Protein AF-A0A1D2M6L5-F1 (afdb_monomer_lite)

Foldseek 3Di:
DDDPPPQPDDPRHDPCVVVCVVVVCVVVVVCVVPDDDDDDPVDPPPCPVDDDDDDDPVVVNVLVVDPVNPADDDDPLVCVVQVCAACPHHDDPRNVVRVVVVVVLCVVLPVVHCPLVVVLVVLVVLLVVLVVVQVPHDDDPVCSCVLSVQQSVCCSPVVDGDDCSDPDGDVSSVVVVVSVD

pLDDT: mean 71.17, std 15.16, range [26.48, 91.25]

InterPro domains:
  IPR001128 Cytochrome P450 [PF00067] (5-48)
  IPR001128 Cytochrome P450 [PF00067] (50-161)
  IPR002401 Cytochrome P450, E-class, group I [PR00463] (4-14)
  IPR002401 Cytochrome P450, E-class, group I [PR00463] (14-37)
  IPR017972 Cytochrome P450, conserved site [PS00086] (7-16)
  IPR036396 Cytochrome P450 superfamily [G3DSA:1.10.630.10] (2-49)
  IPR036396 Cytochrome P450 superfamily [G3DSA:1.10.630.10] (50-181)
  IPR036396 Cytochrome P450 superfamily [SSF48264] (4-45)
  IPR036396 Cytochrome P450 superfamily [SSF48264] (52-165)
  IPR050182 Cytochrome P450 family 2 [PTHR24300] (49-174)

Radius of gyration: 19.93 Å; chains: 1; bounding box: 46×37×51 Å

Sequence (181 aa):
MKLLMAFSTGRRVCFGEGLARDAIFLFIASILQRFNIGPDPEYRVTKIETLAVLNDPKLVKELFSNTNSTGRAPDPILHILGRGSGIIIPTCHIWESQKRFTLRKLRDVGILKSSIDGFLMEEATTMINFFKQNVGKPLSGTGLFNGPIVNALWRIVAGETNDWTLLDKPEILKSAERLME

Structure (mmCIF, N/CA/C/O backbone):
data_AF-A0A1D2M6L5-F1
#
_entry.id   AF-A0A1D2M6L5-F1
#
loop_
_atom_site.group_PDB
_atom_site.id
_atom_site.type_symbol
_atom_site.label_atom_id
_atom_site.label_alt_id
_atom_site.label_comp_id
_atom_site.label_asym_id
_atom_site.label_entity_id
_atom_site.label_seq_id
_atom_site.pdbx_PDB_ins_code
_atom_site.Cartn_x
_atom_site.Cartn_y
_atom_site.Cartn_z
_atom_site.occupancy
_atom_site.B_iso_or_equiv
_atom_site.auth_seq_id
_atom_site.auth_comp_id
_atom_site.auth_asym_id
_atom_site.auth_atom_id
_atom_site.pdbx_PDB_model_num
ATOM 1 N N . MET A 1 1 ? -1.436 -12.321 -24.907 1.00 26.48 1 MET A N 1
ATOM 2 C CA . MET A 1 1 ? -1.879 -12.599 -23.523 1.00 26.48 1 MET A CA 1
ATOM 3 C C . MET A 1 1 ? -1.117 -11.656 -22.595 1.00 26.48 1 MET A C 1
ATOM 5 O O . MET A 1 1 ? 0.079 -11.813 -22.415 1.00 26.48 1 MET A O 1
ATOM 9 N N . LYS A 1 2 ? -1.776 -10.563 -22.188 1.00 32.78 2 LYS A N 1
ATOM 10 C CA . LYS A 1 2 ? -1.182 -9.415 -21.479 1.00 32.78 2 LYS A CA 1
ATOM 11 C C . LYS A 1 2 ? -0.785 -9.831 -20.058 1.00 32.78 2 LYS A C 1
ATOM 13 O O . LYS A 1 2 ? -1.628 -10.359 -19.340 1.00 32.78 2 LYS A O 1
ATOM 18 N N . LEU A 1 3 ? 0.468 -9.598 -19.663 1.00 36.47 3 LEU A N 1
ATOM 19 C CA . LEU A 1 3 ? 0.932 -9.873 -18.303 1.00 36.47 3 LEU A CA 1
ATOM 20 C C . LEU A 1 3 ? 0.817 -8.596 -17.461 1.00 36.47 3 LEU A C 1
ATOM 22 O O . LEU A 1 3 ? 1.661 -7.705 -17.540 1.00 36.47 3 LEU A O 1
ATOM 26 N N . LEU A 1 4 ? -0.239 -8.516 -16.651 1.00 34.28 4 LEU A N 1
ATOM 27 C CA . LEU A 1 4 ? -0.254 -7.654 -15.477 1.00 34.28 4 LEU A CA 1
ATOM 28 C C . LEU A 1 4 ? 0.703 -8.307 -14.470 1.00 34.28 4 LEU A C 1
ATOM 30 O O . LEU A 1 4 ? 0.407 -9.381 -13.949 1.00 34.28 4 LEU A O 1
ATOM 34 N N . MET A 1 5 ? 1.876 -7.722 -14.227 1.00 39.25 5 MET A N 1
ATOM 35 C CA . MET A 1 5 ? 2.747 -8.210 -13.154 1.00 39.25 5 MET A CA 1
ATOM 36 C C . MET A 1 5 ? 2.181 -7.780 -11.800 1.00 39.25 5 MET A C 1
ATOM 38 O O . MET A 1 5 ? 2.648 -6.820 -11.189 1.00 39.25 5 MET A O 1
ATOM 42 N N . ALA A 1 6 ? 1.171 -8.503 -11.323 1.00 38.59 6 ALA A N 1
ATOM 43 C CA . ALA A 1 6 ? 0.747 -8.426 -9.937 1.00 38.59 6 ALA A CA 1
ATOM 44 C C . ALA A 1 6 ? 1.778 -9.163 -9.068 1.00 38.59 6 ALA A C 1
ATOM 46 O O . ALA A 1 6 ? 1.962 -10.366 -9.211 1.00 38.59 6 ALA A O 1
ATOM 47 N N . PHE A 1 7 ? 2.494 -8.407 -8.232 1.00 40.34 7 PHE A N 1
ATOM 48 C CA . PHE A 1 7 ? 2.934 -8.741 -6.865 1.00 40.34 7 PHE A CA 1
ATOM 49 C C . PHE A 1 7 ? 3.531 -10.133 -6.512 1.00 40.34 7 PHE A C 1
ATOM 51 O O . PHE A 1 7 ? 3.677 -10.409 -5.323 1.00 40.34 7 PHE A O 1
ATOM 58 N N . SER A 1 8 ? 3.923 -10.987 -7.467 1.00 41.81 8 SER A N 1
ATOM 59 C CA . SER A 1 8 ? 4.107 -12.424 -7.170 1.00 41.81 8 SER A CA 1
ATOM 60 C C . SER A 1 8 ? 5.286 -13.134 -7.848 1.00 41.81 8 SER A C 1
ATOM 62 O O . SER A 1 8 ? 5.253 -14.351 -7.991 1.00 41.81 8 SER A O 1
ATOM 64 N N . THR A 1 9 ? 6.381 -12.452 -8.219 1.00 40.16 9 THR A N 1
ATOM 65 C CA . THR A 1 9 ? 7.610 -13.198 -8.586 1.00 40.16 9 THR A CA 1
ATOM 66 C C . THR A 1 9 ? 8.912 -12.475 -8.232 1.00 40.16 9 THR A C 1
ATOM 68 O O . THR A 1 9 ? 9.084 -11.287 -8.502 1.00 40.16 9 THR A O 1
ATOM 71 N N . GLY A 1 10 ? 9.847 -13.206 -7.611 1.00 53.50 10 GLY A N 1
ATOM 72 C CA . GLY A 1 10 ? 11.136 -12.697 -7.121 1.00 53.50 10 GLY A CA 1
ATOM 73 C C . GLY A 1 10 ? 11.092 -12.205 -5.666 1.00 53.50 10 GLY A C 1
ATOM 74 O O . GLY A 1 10 ? 10.200 -12.565 -4.907 1.00 53.50 10 GLY A O 1
ATOM 75 N N . ARG A 1 11 ? 12.048 -11.354 -5.254 1.00 43.44 11 ARG A N 1
ATOM 76 C CA . ARG A 1 11 ? 12.161 -10.761 -3.893 1.00 43.44 11 ARG A CA 1
ATOM 77 C C . ARG A 1 11 ? 11.010 -9.793 -3.507 1.00 43.44 11 ARG A C 1
ATOM 79 O O . ARG A 1 11 ? 11.223 -8.860 -2.741 1.00 43.44 11 ARG A O 1
ATOM 86 N N . ARG A 1 12 ? 9.818 -9.954 -4.083 1.00 47.12 12 ARG A N 1
ATOM 87 C CA . ARG A 1 12 ? 8.634 -9.092 -3.933 1.00 47.12 12 ARG A CA 1
ATOM 88 C C . ARG A 1 12 ? 7.378 -9.936 -3.669 1.00 47.12 12 ARG A C 1
ATOM 90 O O . ARG A 1 12 ? 6.405 -9.798 -4.395 1.00 47.12 12 ARG A O 1
ATOM 97 N N . VAL A 1 13 ? 7.424 -10.842 -2.693 1.00 48.22 13 VAL A N 1
ATOM 98 C CA . VAL A 1 13 ? 6.260 -11.655 -2.291 1.00 48.22 13 VAL A CA 1
ATOM 99 C C . VAL A 1 13 ? 5.325 -10.806 -1.422 1.00 48.22 13 VAL A C 1
ATOM 101 O O . VAL A 1 13 ? 5.780 -10.170 -0.472 1.00 48.22 13 VAL A O 1
ATOM 104 N N . CYS A 1 14 ? 4.038 -10.776 -1.765 1.00 49.81 14 CYS A N 1
ATOM 105 C CA . CYS A 1 14 ? 2.967 -10.083 -1.043 1.00 49.81 14 CYS A CA 1
ATOM 106 C C . CYS A 1 14 ? 2.028 -11.109 -0.382 1.00 49.81 14 CYS A C 1
ATOM 108 O O . CYS A 1 14 ? 1.699 -12.128 -0.981 1.00 49.81 14 CYS A O 1
ATOM 110 N N . PHE A 1 15 ? 1.555 -10.815 0.833 1.00 39.28 15 PHE A N 1
ATOM 111 C CA . PHE A 1 15 ? 0.695 -11.683 1.655 1.00 39.28 15 PHE A CA 1
ATOM 112 C C . PHE A 1 15 ? -0.694 -11.981 1.034 1.00 39.28 15 PHE A C 1
ATOM 114 O O . PHE A 1 15 ? -1.355 -12.934 1.430 1.00 39.28 15 PHE A O 1
ATOM 121 N N . GLY A 1 16 ? -1.134 -11.201 0.036 1.00 48.62 16 GLY A N 1
ATOM 122 C CA . GLY A 1 16 ? -2.422 -11.355 -0.663 1.00 48.62 16 GLY A CA 1
ATOM 123 C C . GLY A 1 16 ? -2.412 -12.272 -1.897 1.00 48.62 16 GLY A C 1
ATOM 124 O O . GLY A 1 16 ? -3.396 -12.293 -2.636 1.00 48.62 16 GLY A O 1
ATOM 125 N N . GLU A 1 17 ? -1.320 -13.008 -2.141 1.00 50.81 17 GLU A N 1
ATOM 126 C CA . GLU A 1 17 ? -1.097 -13.849 -3.332 1.00 50.81 17 GLU A CA 1
ATOM 127 C C . GLU A 1 17 ? -2.274 -14.786 -3.657 1.00 50.81 17 GLU A C 1
ATOM 129 O O . GLU A 1 17 ? -2.705 -14.852 -4.808 1.00 50.81 17 GLU A O 1
ATOM 134 N N . GLY A 1 18 ? -2.822 -15.475 -2.650 1.00 55.56 18 GLY A N 1
ATOM 135 C CA . GLY A 1 18 ? -3.872 -16.478 -2.855 1.00 55.56 18 GLY A CA 1
ATOM 136 C C . GLY A 1 18 ? -5.203 -15.896 -3.339 1.00 55.56 18 GLY A C 1
ATOM 137 O O . GLY A 1 18 ? -5.822 -16.450 -4.239 1.00 55.56 18 GLY A O 1
ATOM 138 N N . LEU A 1 19 ? -5.623 -14.751 -2.792 1.00 46.38 19 LEU A N 1
ATOM 139 C CA . LEU A 1 19 ? -6.911 -14.127 -3.125 1.00 46.38 19 LEU A CA 1
ATOM 140 C C . LEU A 1 19 ? -6.851 -13.353 -4.453 1.00 46.38 19 LEU A C 1
ATOM 142 O O . LEU A 1 19 ? -7.814 -13.325 -5.216 1.00 46.38 19 LEU A O 1
ATOM 146 N N . ALA A 1 20 ? -5.703 -12.737 -4.743 1.00 52.38 20 ALA A N 1
ATOM 147 C CA . ALA A 1 20 ? -5.502 -11.948 -5.951 1.00 52.38 20 ALA A CA 1
ATOM 148 C C . ALA A 1 20 ? -5.365 -12.824 -7.205 1.00 52.38 20 ALA A C 1
ATOM 150 O O . ALA A 1 20 ? -5.830 -12.431 -8.272 1.00 52.38 20 ALA A O 1
ATOM 151 N N . ARG A 1 21 ? -4.752 -14.011 -7.100 1.00 57.12 21 ARG A N 1
ATOM 152 C CA . ARG A 1 21 ? -4.435 -14.846 -8.267 1.00 57.12 21 ARG A CA 1
ATOM 153 C C . ARG A 1 21 ? -5.679 -15.312 -9.016 1.00 57.12 21 ARG A C 1
ATOM 155 O O . ARG A 1 21 ? -5.744 -15.135 -10.230 1.00 57.12 21 ARG A O 1
ATOM 162 N N . ASP A 1 22 ? -6.667 -15.840 -8.305 1.00 51.41 22 ASP A N 1
ATOM 163 C CA . ASP A 1 22 ? -7.841 -16.436 -8.943 1.00 51.41 22 ASP A CA 1
ATOM 164 C C . ASP A 1 22 ? -8.832 -15.361 -9.412 1.00 51.41 22 ASP A C 1
ATOM 166 O O . ASP A 1 22 ? -9.329 -15.417 -10.538 1.00 51.41 22 ASP A O 1
ATOM 170 N N . ALA A 1 23 ? -9.045 -14.315 -8.606 1.00 57.91 23 ALA A N 1
ATOM 171 C CA . ALA A 1 23 ? -9.948 -13.219 -8.951 1.00 57.91 23 ALA A CA 1
ATOM 172 C C . ALA A 1 23 ? -9.420 -12.364 -10.117 1.00 57.91 23 ALA A C 1
ATOM 174 O O . ALA A 1 23 ? -10.164 -12.074 -11.054 1.00 57.91 23 ALA A O 1
ATOM 175 N N . ILE A 1 24 ? -8.131 -11.997 -10.107 1.00 63.56 24 ILE A N 1
ATOM 176 C CA . ILE A 1 24 ? -7.529 -11.184 -11.177 1.00 63.56 24 ILE A CA 1
ATOM 177 C C . ILE A 1 24 ? -7.426 -11.995 -12.466 1.00 63.56 24 ILE A C 1
ATOM 179 O O . ILE A 1 24 ? -7.702 -11.464 -13.541 1.00 63.56 24 ILE A O 1
ATOM 183 N N . PHE A 1 25 ? -7.068 -13.280 -12.381 1.00 68.25 25 PHE A N 1
ATOM 184 C CA . PHE A 1 25 ? -6.999 -14.132 -13.563 1.00 68.25 25 PHE A CA 1
ATOM 185 C C . PHE A 1 25 ? -8.367 -14.263 -14.234 1.00 68.25 25 PHE A C 1
ATOM 187 O O . PHE A 1 25 ? -8.475 -14.007 -15.432 1.00 68.25 25 PHE A O 1
ATOM 194 N N . LEU A 1 26 ? -9.418 -14.589 -13.475 1.00 67.75 26 LEU A N 1
ATOM 195 C CA . LEU A 1 26 ? -10.766 -14.737 -14.025 1.00 67.75 26 LEU A CA 1
ATOM 196 C C . LEU A 1 26 ? -11.325 -13.412 -14.551 1.00 67.75 26 LEU A C 1
ATOM 198 O O . LEU A 1 26 ? -11.948 -13.396 -15.613 1.00 67.75 26 LEU A O 1
ATOM 202 N N . PHE A 1 27 ? -11.058 -12.297 -13.870 1.00 68.81 27 PHE A N 1
ATOM 203 C CA . PHE A 1 27 ? -11.461 -10.965 -14.315 1.00 68.81 27 PHE A CA 1
ATOM 204 C C . PHE A 1 27 ? -10.784 -10.570 -15.636 1.00 68.81 27 PHE A C 1
ATOM 206 O O . PHE A 1 27 ? -11.461 -10.257 -16.616 1.00 68.81 27 PHE A O 1
ATOM 213 N N . ILE A 1 28 ? -9.451 -10.657 -15.707 1.00 57.22 28 ILE A N 1
ATOM 214 C CA . ILE A 1 28 ? -8.686 -10.302 -16.911 1.00 57.22 28 ILE A CA 1
ATOM 215 C C . ILE A 1 28 ? -9.006 -11.261 -18.061 1.00 57.22 28 ILE A C 1
ATOM 217 O O . ILE A 1 28 ? -9.194 -10.810 -19.191 1.00 57.22 28 ILE A O 1
ATOM 221 N N . ALA A 1 29 ? -9.104 -12.568 -17.800 1.00 63.09 29 ALA A N 1
ATOM 222 C CA . ALA A 1 29 ? -9.466 -13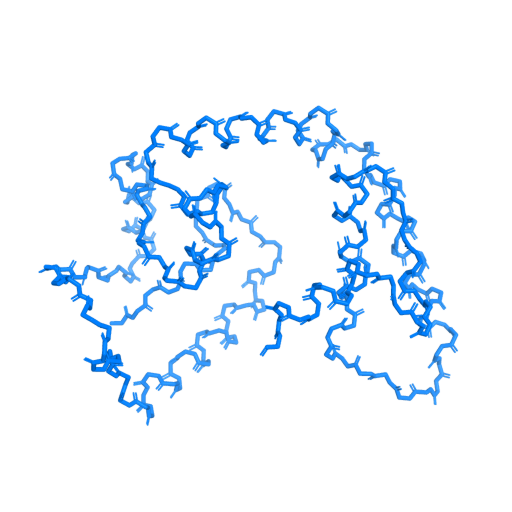.549 -18.818 1.00 63.09 29 ALA A CA 1
ATOM 223 C C . ALA A 1 29 ? -10.862 -13.268 -19.386 1.00 63.09 29 ALA A C 1
ATOM 225 O O . ALA A 1 29 ? -11.025 -13.248 -20.604 1.00 63.09 29 ALA A O 1
ATOM 226 N N . SER A 1 30 ? -11.839 -12.962 -18.528 1.00 71.00 30 SER A N 1
ATOM 227 C CA . SER A 1 30 ? -13.199 -12.616 -18.955 1.00 71.00 30 SER A CA 1
ATOM 228 C C . SER A 1 30 ? -13.225 -11.362 -19.825 1.00 71.00 30 SER A C 1
ATOM 230 O O . SER A 1 30 ? -13.920 -11.337 -20.839 1.00 71.00 30 SER A O 1
ATOM 232 N N . ILE A 1 31 ? -12.439 -10.338 -19.474 1.00 63.47 31 ILE A N 1
ATOM 233 C CA . ILE A 1 31 ? -12.344 -9.110 -20.268 1.00 63.47 31 ILE A CA 1
ATOM 234 C C . ILE A 1 31 ? -11.687 -9.393 -21.625 1.00 63.47 31 ILE A C 1
ATOM 236 O O . ILE A 1 31 ? -12.217 -8.993 -22.656 1.00 63.47 31 ILE A O 1
ATOM 240 N N . LEU A 1 32 ? -10.567 -10.117 -21.654 1.00 59.72 32 LEU A N 1
ATOM 241 C CA . LEU A 1 32 ? -9.851 -10.415 -22.901 1.00 59.72 32 LEU A CA 1
ATOM 242 C C . LEU A 1 32 ? -10.616 -11.366 -23.829 1.00 59.72 32 LEU A C 1
ATOM 244 O O . LEU A 1 32 ? -10.399 -11.331 -25.036 1.00 59.72 32 LEU A O 1
ATOM 248 N N . GLN A 1 33 ? -11.487 -12.216 -23.283 1.00 67.25 33 GLN A N 1
ATOM 249 C CA . GLN A 1 33 ? -12.331 -13.118 -24.067 1.00 67.25 33 GLN A CA 1
ATOM 250 C C . GLN A 1 33 ? -13.585 -12.431 -24.620 1.00 67.25 33 GLN A C 1
ATOM 252 O O . GLN A 1 33 ? -14.102 -12.863 -25.646 1.00 67.25 33 GLN A O 1
ATOM 257 N N . ARG A 1 34 ? -14.096 -11.389 -23.948 1.00 65.69 34 ARG A N 1
ATOM 258 C CA . ARG A 1 34 ? -15.376 -10.745 -24.300 1.00 65.69 34 ARG A CA 1
ATOM 259 C C . ARG A 1 34 ? -15.230 -9.382 -24.969 1.00 65.69 34 ARG A C 1
ATOM 261 O O . ARG A 1 34 ? -16.160 -8.955 -25.644 1.00 65.69 34 ARG A O 1
ATOM 268 N N . PHE A 1 35 ? -14.093 -8.710 -24.805 1.00 60.78 35 PHE A N 1
ATOM 269 C CA . PHE A 1 35 ? -13.873 -7.361 -25.320 1.00 60.78 35 PHE A CA 1
ATOM 270 C C . PHE A 1 35 ? -12.691 -7.321 -26.282 1.00 60.78 35 PHE A C 1
ATOM 272 O O . PHE A 1 35 ? -11.604 -7.823 -25.993 1.00 60.78 35 PHE A O 1
ATOM 279 N N . ASN A 1 36 ? -12.891 -6.655 -27.418 1.00 53.00 36 ASN A N 1
ATOM 280 C CA . ASN A 1 36 ? -11.831 -6.413 -28.385 1.00 53.00 36 ASN A CA 1
ATOM 281 C C . ASN A 1 36 ? -11.112 -5.106 -28.018 1.00 53.00 36 ASN A C 1
ATOM 283 O O . ASN A 1 36 ? -11.520 -4.017 -28.414 1.00 53.00 36 ASN A O 1
ATOM 287 N N . ILE A 1 37 ? -10.083 -5.212 -27.176 1.00 59.34 37 ILE A N 1
ATOM 288 C CA . ILE A 1 37 ? -9.339 -4.050 -26.671 1.00 59.34 37 ILE A CA 1
ATOM 289 C C . ILE A 1 37 ? -8.328 -3.594 -27.726 1.00 59.34 37 ILE A C 1
ATOM 291 O O . ILE A 1 37 ? -7.282 -4.228 -27.895 1.00 59.34 37 ILE A O 1
ATOM 295 N N . GLY A 1 38 ? -8.616 -2.477 -28.389 1.00 52.44 38 GLY A N 1
ATOM 296 C CA . GLY A 1 38 ? -7.678 -1.757 -29.252 1.00 52.44 38 GLY A CA 1
ATOM 297 C C . GLY A 1 38 ? -7.021 -0.565 -28.542 1.00 52.44 38 GLY A C 1
ATOM 298 O O . GLY A 1 38 ? -7.495 -0.150 -27.483 1.00 52.44 38 GLY A O 1
ATOM 299 N N . PRO A 1 39 ? -5.915 -0.026 -29.083 1.00 48.34 39 PRO A N 1
ATOM 300 C CA . PRO A 1 39 ? -5.391 1.268 -28.657 1.00 48.34 39 PRO A CA 1
ATOM 301 C C . PRO A 1 39 ? -6.374 2.388 -29.023 1.00 48.34 39 PRO A C 1
ATOM 303 O O . PRO A 1 39 ? -7.077 2.296 -30.030 1.00 48.34 39 PRO A O 1
ATOM 306 N N . ASP A 1 40 ? -6.396 3.443 -28.212 1.00 48.34 40 ASP A N 1
ATOM 307 C CA . ASP A 1 40 ? -7.112 4.678 -28.529 1.00 48.34 40 ASP A CA 1
ATOM 308 C C . ASP A 1 40 ? -6.553 5.268 -29.844 1.00 48.34 40 ASP A C 1
ATOM 310 O O . ASP A 1 40 ? -5.330 5.416 -29.957 1.00 48.34 40 ASP A O 1
ATOM 314 N N . PRO A 1 41 ? -7.394 5.567 -30.853 1.00 54.16 41 PRO A N 1
ATOM 315 C CA . PRO A 1 41 ? -6.939 6.107 -32.132 1.00 54.16 41 PRO A CA 1
ATOM 316 C C . PRO A 1 41 ? -6.197 7.451 -32.019 1.00 54.16 41 PRO A C 1
ATOM 318 O O . PRO A 1 41 ? -5.396 7.755 -32.905 1.00 54.16 41 PRO A O 1
ATOM 321 N N . GLU A 1 42 ? -6.397 8.229 -30.949 1.00 51.59 42 GLU A N 1
ATOM 322 C CA . GLU A 1 42 ? -5.645 9.468 -30.692 1.00 51.59 42 GLU A CA 1
ATOM 323 C C . GLU A 1 42 ? -4.262 9.218 -30.069 1.00 51.59 42 GLU A C 1
ATOM 325 O O . GLU A 1 42 ? -3.347 10.031 -30.227 1.00 51.59 42 GLU A O 1
ATOM 330 N N . TYR A 1 43 ? -4.055 8.069 -29.418 1.00 48.56 43 TYR A N 1
ATOM 331 C CA . TYR A 1 43 ? -2.801 7.739 -28.747 1.00 48.56 43 TYR A CA 1
ATOM 332 C C . TYR A 1 43 ? -1.984 6.743 -29.579 1.00 48.56 43 TYR A C 1
ATOM 334 O O . TYR A 1 43 ? -2.120 5.521 -29.477 1.00 48.56 43 TYR A O 1
ATOM 342 N N . ARG A 1 44 ? -1.065 7.263 -30.405 1.00 43.59 44 ARG A N 1
ATOM 343 C CA . ARG A 1 44 ? -0.064 6.439 -31.102 1.00 43.59 44 ARG A CA 1
ATOM 344 C C . ARG A 1 44 ? 0.859 5.775 -30.081 1.00 43.59 44 ARG A C 1
ATOM 346 O O . ARG A 1 44 ? 1.885 6.331 -29.697 1.00 43.59 44 ARG A O 1
ATOM 353 N N . VAL A 1 45 ? 0.536 4.543 -29.696 1.00 52.94 45 VAL A N 1
ATOM 354 C CA . VAL A 1 45 ? 1.513 3.639 -29.088 1.00 52.94 45 VAL A CA 1
ATOM 355 C C . VAL A 1 45 ? 2.608 3.429 -30.131 1.00 52.94 45 VAL A C 1
ATOM 357 O O . VAL A 1 45 ? 2.404 2.739 -31.131 1.00 52.94 45 VAL A O 1
ATOM 360 N N . THR A 1 46 ? 3.755 4.082 -29.950 1.00 46.41 46 THR A N 1
ATOM 361 C CA . THR A 1 46 ? 4.948 3.859 -30.769 1.00 46.41 46 THR A CA 1
ATOM 362 C C . THR A 1 46 ? 5.250 2.366 -30.777 1.00 46.41 46 THR A C 1
ATOM 364 O O . THR A 1 46 ? 5.612 1.811 -29.744 1.00 46.41 46 THR A O 1
ATOM 367 N N . LYS A 1 47 ? 5.003 1.735 -31.931 1.00 46.94 47 LYS A N 1
ATOM 368 C CA . LYS A 1 47 ? 5.428 0.401 -32.372 1.00 46.94 47 LYS A CA 1
ATOM 369 C C . LYS A 1 47 ? 6.014 -0.465 -31.241 1.00 46.94 47 LYS A C 1
ATOM 371 O O . LYS A 1 47 ? 7.210 -0.422 -30.971 1.00 46.94 47 LYS A O 1
ATOM 376 N N . ILE A 1 48 ? 5.174 -1.271 -30.587 1.00 55.62 48 ILE A N 1
ATOM 377 C CA . ILE A 1 48 ? 5.667 -2.356 -29.729 1.00 55.62 48 ILE A CA 1
ATOM 378 C C . ILE A 1 48 ? 6.259 -3.397 -30.680 1.00 55.62 48 ILE A C 1
ATOM 380 O O . ILE A 1 48 ? 5.516 -4.164 -31.286 1.00 55.62 48 ILE A O 1
ATOM 384 N N . GLU A 1 49 ? 7.576 -3.378 -30.888 1.00 56.28 49 GLU A N 1
ATOM 385 C CA . GLU A 1 49 ? 8.189 -4.207 -31.933 1.00 56.28 49 GLU A CA 1
ATOM 386 C C . GLU A 1 49 ? 8.074 -5.709 -31.645 1.00 56.28 49 GLU A C 1
ATOM 388 O O . GLU A 1 49 ? 8.001 -6.486 -32.590 1.00 56.28 49 GLU A O 1
ATOM 393 N N . THR A 1 50 ? 7.961 -6.137 -30.379 1.00 63.44 50 THR A N 1
ATOM 394 C CA . THR A 1 50 ? 7.585 -7.511 -29.988 1.00 63.44 50 THR A CA 1
ATOM 395 C C . THR A 1 50 ? 7.162 -7.553 -28.512 1.00 63.44 50 THR A C 1
ATOM 397 O O . THR A 1 50 ? 7.932 -7.165 -27.637 1.00 63.44 50 THR A O 1
ATOM 400 N N . LEU A 1 51 ? 5.955 -8.054 -28.213 1.00 70.50 51 LEU A N 1
ATOM 401 C CA . LEU A 1 51 ? 5.530 -8.395 -26.847 1.00 70.50 51 LEU A CA 1
ATOM 402 C C . LEU A 1 51 ? 5.740 -9.895 -26.617 1.00 70.50 51 LEU A C 1
ATOM 404 O O . LEU A 1 51 ? 4.955 -10.714 -27.094 1.00 70.50 51 LEU A O 1
ATOM 408 N N . ALA A 1 52 ? 6.776 -10.252 -25.863 1.00 69.50 52 ALA A N 1
ATOM 409 C CA . ALA A 1 52 ? 6.976 -11.624 -25.415 1.00 69.50 52 ALA A CA 1
ATOM 410 C C . ALA A 1 52 ? 6.059 -11.927 -24.220 1.00 69.50 52 ALA A C 1
ATOM 412 O O . ALA A 1 52 ? 6.044 -11.188 -23.235 1.00 69.50 52 ALA A O 1
ATOM 413 N N . VAL A 1 53 ? 5.299 -13.020 -24.300 1.00 76.88 53 VAL A N 1
ATOM 414 C CA . VAL A 1 53 ? 4.478 -13.511 -23.187 1.00 76.88 53 VAL A CA 1
ATOM 415 C C . VAL A 1 53 ? 5.128 -14.759 -22.615 1.00 76.88 53 VAL A C 1
ATOM 417 O O . VAL A 1 53 ? 5.302 -15.746 -23.324 1.00 76.88 53 VAL A O 1
ATOM 420 N N . LEU A 1 54 ? 5.442 -14.726 -21.323 1.00 73.75 54 LEU A N 1
ATOM 421 C CA . LEU A 1 54 ? 5.956 -15.880 -20.596 1.00 73.75 54 LEU A CA 1
ATOM 422 C C . LEU A 1 54 ? 4.841 -16.504 -19.758 1.00 73.75 54 LEU A C 1
ATOM 424 O O . LEU A 1 54 ? 4.192 -15.808 -18.982 1.00 73.75 54 LEU A O 1
ATOM 428 N N . ASN A 1 55 ? 4.632 -17.811 -19.918 1.00 80.50 55 ASN A N 1
ATOM 429 C CA . ASN A 1 55 ? 3.611 -18.574 -19.188 1.00 80.50 55 ASN A CA 1
ATOM 430 C C . ASN A 1 55 ? 4.207 -19.692 -18.306 1.00 80.50 55 ASN A C 1
ATOM 432 O O . ASN A 1 55 ? 3.496 -20.318 -17.530 1.00 80.50 55 ASN A O 1
ATOM 436 N N . ASP A 1 56 ? 5.512 -19.956 -18.408 1.00 81.62 56 ASP A N 1
ATOM 437 C CA . ASP A 1 56 ? 6.173 -21.005 -17.628 1.00 81.62 56 ASP A CA 1
ATOM 438 C C . ASP A 1 56 ? 6.839 -20.417 -16.364 1.00 81.62 56 ASP A C 1
ATOM 440 O O . ASP A 1 56 ? 7.691 -19.529 -16.481 1.00 81.62 56 ASP A O 1
ATOM 444 N N . PRO A 1 57 ? 6.508 -20.902 -15.150 1.00 79.00 57 PRO A N 1
ATOM 445 C CA . PRO A 1 57 ? 7.080 -20.387 -13.905 1.00 79.00 57 PRO A CA 1
ATOM 446 C C . PRO A 1 57 ? 8.608 -20.506 -13.794 1.00 79.00 57 PRO A C 1
ATOM 448 O O . PRO A 1 57 ? 9.241 -19.653 -13.167 1.00 79.00 57 PRO A O 1
ATOM 451 N N . LYS A 1 58 ? 9.220 -21.546 -14.379 1.00 79.62 58 LYS A N 1
ATOM 452 C CA . LYS A 1 58 ? 10.681 -21.718 -14.383 1.00 79.62 58 LYS A CA 1
ATOM 453 C C . LYS A 1 58 ? 11.324 -20.684 -15.299 1.00 79.62 58 LYS A C 1
ATOM 455 O O . LYS A 1 58 ? 12.263 -20.026 -14.861 1.00 79.62 58 LYS A O 1
ATOM 460 N N . LEU A 1 59 ? 10.768 -20.471 -16.494 1.00 80.38 59 LEU A N 1
ATOM 461 C CA . LEU A 1 59 ? 11.238 -19.433 -17.420 1.00 80.38 59 LEU A CA 1
ATOM 462 C C . LEU A 1 59 ? 11.075 -18.029 -16.835 1.00 80.38 59 LEU A C 1
ATOM 464 O O . LEU A 1 59 ? 11.966 -17.198 -16.966 1.00 80.38 59 LEU A O 1
ATOM 468 N N . VAL A 1 60 ? 9.969 -17.761 -16.138 1.00 81.19 60 VAL A N 1
ATOM 469 C CA . VAL A 1 60 ? 9.767 -16.489 -15.429 1.00 81.19 60 VAL A CA 1
ATOM 470 C C . VAL A 1 60 ? 10.853 -16.288 -14.368 1.00 81.19 60 VAL A C 1
ATOM 472 O O . VAL A 1 60 ? 11.454 -15.215 -14.285 1.00 81.19 60 VAL A O 1
ATOM 475 N N . LYS A 1 61 ? 11.148 -17.319 -13.569 1.00 76.50 61 LYS A N 1
ATOM 476 C CA . LYS A 1 61 ? 12.191 -17.257 -12.535 1.00 76.50 61 LYS A CA 1
ATOM 477 C C . LYS A 1 61 ? 13.588 -17.061 -13.130 1.00 76.50 61 LYS A C 1
ATOM 479 O O . LYS A 1 61 ? 14.362 -16.277 -12.587 1.00 76.50 61 LYS A O 1
ATOM 484 N N . GLU A 1 62 ? 13.898 -17.754 -14.221 1.00 81.69 62 GLU A N 1
ATOM 485 C CA . GLU A 1 62 ? 15.156 -17.620 -14.955 1.00 81.69 62 GLU A CA 1
ATOM 486 C C . GLU A 1 62 ? 15.306 -16.212 -15.538 1.00 81.69 62 GLU A C 1
ATOM 488 O O . GLU A 1 62 ? 16.302 -15.541 -15.269 1.00 81.69 62 GLU A O 1
ATOM 493 N N . LEU A 1 63 ? 14.281 -15.706 -16.230 1.00 81.00 63 LEU A N 1
ATOM 494 C CA . LEU A 1 63 ? 14.284 -14.362 -16.799 1.00 81.00 63 LEU A CA 1
ATOM 495 C C . LEU A 1 63 ? 14.548 -13.304 -15.717 1.00 81.00 63 LEU A C 1
ATOM 497 O O . LEU A 1 63 ? 15.465 -12.496 -15.849 1.00 81.00 63 LEU A O 1
ATOM 501 N N . PHE A 1 64 ? 13.798 -13.333 -14.611 1.00 79.19 64 PHE A N 1
ATOM 502 C CA . PHE A 1 64 ? 13.948 -12.345 -13.535 1.00 79.19 64 PHE A CA 1
ATOM 503 C C . PHE A 1 64 ? 15.192 -12.541 -12.661 1.00 79.19 64 PHE A C 1
ATOM 505 O O . PHE A 1 64 ? 15.483 -11.687 -11.818 1.00 79.19 64 PHE A O 1
ATOM 512 N N . SER A 1 65 ? 15.946 -13.626 -12.854 1.00 76.56 65 SER A N 1
ATOM 513 C CA . SER A 1 65 ? 17.281 -13.770 -12.267 1.00 76.56 65 SER A CA 1
ATOM 514 C C . SER A 1 65 ? 18.326 -12.918 -12.998 1.00 76.56 65 SER A C 1
ATOM 516 O O . SER A 1 65 ? 19.311 -12.503 -12.388 1.00 76.56 65 SER A O 1
ATOM 518 N N . ASN A 1 66 ? 18.080 -12.585 -14.271 1.00 76.12 66 ASN A N 1
ATOM 519 C CA . ASN A 1 66 ? 18.953 -11.749 -15.084 1.00 76.12 66 ASN A CA 1
ATOM 520 C C . ASN A 1 66 ? 18.618 -10.257 -14.911 1.00 76.12 66 ASN A C 1
ATOM 522 O O . ASN A 1 66 ? 17.502 -9.807 -15.182 1.00 76.12 66 ASN A O 1
ATOM 526 N N . THR A 1 67 ? 19.611 -9.456 -14.519 1.00 69.88 67 THR A N 1
ATOM 527 C CA . THR A 1 67 ? 19.475 -8.003 -14.318 1.00 69.88 67 THR A CA 1
ATOM 528 C C . THR A 1 67 ? 19.032 -7.263 -15.579 1.00 69.88 67 THR A C 1
ATOM 530 O O . THR A 1 67 ? 18.282 -6.292 -15.476 1.00 69.88 67 THR A O 1
ATOM 533 N N . ASN A 1 68 ? 19.401 -7.755 -16.764 1.00 74.12 68 ASN A N 1
ATOM 534 C CA . ASN A 1 68 ? 19.024 -7.160 -18.050 1.00 74.12 68 ASN A CA 1
ATOM 535 C C . ASN A 1 68 ? 17.520 -7.287 -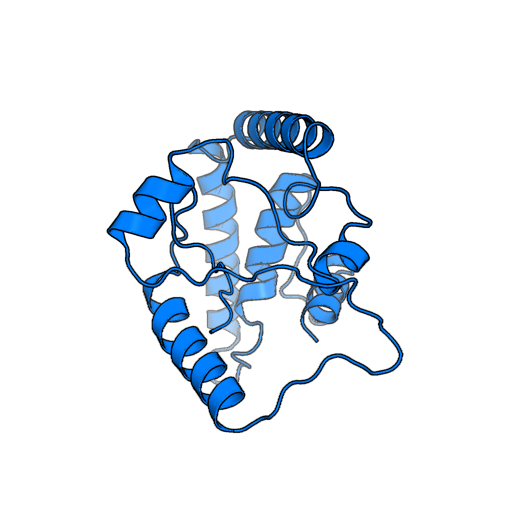18.349 1.00 74.12 68 ASN A C 1
ATOM 537 O O . ASN A 1 68 ? 17.001 -6.574 -19.202 1.00 74.12 68 ASN A O 1
ATOM 541 N N . SER A 1 69 ? 16.804 -8.145 -17.616 1.00 71.62 69 SER A N 1
ATOM 542 C CA . SER A 1 69 ? 15.360 -8.370 -17.772 1.00 71.62 69 SER A CA 1
ATOM 543 C C . SER A 1 69 ? 14.522 -7.672 -16.695 1.00 71.62 69 SER A C 1
ATOM 545 O O . SER A 1 69 ? 13.351 -7.986 -16.501 1.00 71.62 69 SER A O 1
ATOM 547 N N . THR A 1 70 ? 15.114 -6.721 -15.965 1.00 70.38 70 THR A N 1
ATOM 548 C CA . THR A 1 70 ? 14.437 -5.974 -14.887 1.00 70.38 70 THR A CA 1
ATOM 549 C C . THR A 1 70 ? 13.865 -4.627 -15.332 1.00 70.38 70 THR A C 1
ATOM 551 O O . THR A 1 70 ? 13.361 -3.861 -14.504 1.00 70.38 70 THR A O 1
ATOM 554 N N . GLY A 1 71 ? 13.925 -4.345 -16.639 1.00 69.69 71 GLY A N 1
ATOM 555 C CA . GLY A 1 71 ? 13.300 -3.177 -17.248 1.00 69.69 71 GLY A CA 1
ATOM 556 C C . GLY A 1 71 ? 11.791 -3.138 -17.004 1.00 69.69 71 GLY A C 1
ATOM 557 O O . GLY A 1 71 ? 11.148 -4.158 -16.748 1.00 69.69 71 GLY A O 1
ATOM 558 N N . ARG A 1 72 ? 11.215 -1.938 -17.068 1.00 72.62 72 ARG A N 1
ATOM 559 C CA . ARG A 1 72 ? 9.779 -1.727 -16.886 1.00 72.62 72 ARG A CA 1
ATOM 560 C C . ARG A 1 72 ? 9.158 -1.214 -18.160 1.00 72.62 72 ARG A C 1
ATOM 562 O O . ARG A 1 72 ? 9.646 -0.243 -18.732 1.00 72.62 72 ARG A O 1
ATOM 569 N N . ALA A 1 73 ? 8.082 -1.870 -18.577 1.00 69.00 73 ALA A N 1
ATOM 570 C CA . ALA A 1 73 ? 7.260 -1.356 -19.653 1.00 69.00 73 ALA A CA 1
ATOM 571 C C . ALA A 1 73 ? 6.669 0.001 -19.225 1.00 69.00 73 ALA A C 1
ATOM 573 O O . ALA A 1 73 ? 6.234 0.125 -18.074 1.00 69.00 73 ALA A O 1
ATOM 574 N N . PRO A 1 74 ? 6.653 1.009 -20.112 1.00 64.62 74 PRO A N 1
ATOM 575 C CA . PRO A 1 74 ? 5.921 2.240 -19.868 1.00 64.62 74 PRO A CA 1
ATOM 576 C C . PRO A 1 74 ? 4.442 1.906 -19.662 1.00 64.62 74 PRO A C 1
ATOM 578 O O . PRO A 1 74 ? 3.791 1.379 -20.562 1.00 64.62 74 PRO A O 1
ATOM 581 N N . ASP A 1 75 ? 3.926 2.196 -18.474 1.00 68.50 75 ASP A N 1
ATOM 582 C CA . ASP A 1 75 ? 2.498 2.132 -18.185 1.00 68.50 75 ASP A CA 1
ATOM 583 C C . ASP A 1 75 ? 1.949 3.569 -18.199 1.00 68.50 75 ASP A C 1
ATOM 585 O O . ASP A 1 75 ? 2.413 4.383 -17.395 1.00 68.50 75 ASP A O 1
ATOM 589 N N . PRO A 1 76 ? 1.028 3.925 -19.117 1.00 63.91 76 PRO A N 1
ATOM 590 C CA . PRO A 1 76 ? 0.539 5.297 -19.249 1.00 63.91 76 PRO A CA 1
ATOM 591 C C . PRO A 1 76 ? -0.121 5.844 -17.977 1.00 63.91 76 PRO A C 1
ATOM 593 O O . PRO A 1 76 ? 0.109 7.002 -17.630 1.00 63.91 76 PRO A O 1
ATOM 596 N N . ILE A 1 77 ? -0.884 5.016 -17.254 1.00 66.75 77 ILE A N 1
ATOM 597 C CA . ILE A 1 77 ? -1.606 5.416 -16.035 1.00 66.75 77 ILE A CA 1
ATOM 598 C C . ILE A 1 77 ? -0.602 5.746 -14.936 1.00 66.75 77 ILE A C 1
ATOM 600 O O . ILE A 1 77 ? -0.606 6.834 -14.357 1.00 66.75 77 ILE A O 1
ATOM 604 N N . LEU A 1 78 ? 0.317 4.819 -14.684 1.00 63.78 78 LEU A N 1
ATOM 605 C CA . LEU A 1 78 ? 1.345 5.004 -13.681 1.00 63.78 78 LEU A CA 1
ATOM 606 C C . LEU A 1 78 ? 2.266 6.167 -14.080 1.00 63.78 78 LEU A C 1
ATOM 608 O O . LEU A 1 78 ? 2.629 6.970 -13.222 1.00 63.78 78 LEU A O 1
ATOM 612 N N . HIS A 1 79 ? 2.625 6.315 -15.361 1.00 66.06 79 HIS A N 1
ATOM 613 C CA . HIS A 1 79 ? 3.479 7.411 -15.828 1.00 66.06 79 HIS A CA 1
ATOM 614 C C . HIS A 1 79 ? 2.865 8.787 -15.544 1.00 66.06 79 HIS A C 1
ATOM 616 O O . HIS A 1 79 ? 3.596 9.692 -15.143 1.00 66.06 79 HIS A O 1
ATOM 622 N N . ILE A 1 80 ? 1.545 8.941 -15.693 1.00 63.97 80 ILE A N 1
ATOM 623 C CA . ILE A 1 80 ? 0.821 10.170 -15.338 1.00 63.97 80 ILE A CA 1
ATOM 624 C C . ILE A 1 80 ? 0.885 10.421 -13.825 1.00 63.97 80 ILE A C 1
ATOM 626 O O . ILE A 1 80 ? 1.249 11.521 -13.406 1.00 63.97 80 ILE A O 1
ATOM 630 N N . LEU A 1 81 ? 0.610 9.399 -13.008 1.00 66.62 81 LEU A N 1
ATOM 631 C CA . LEU A 1 81 ? 0.628 9.510 -11.543 1.00 66.62 81 LEU A CA 1
ATOM 632 C C . LEU A 1 81 ? 2.022 9.834 -10.988 1.00 66.62 81 LEU A C 1
ATOM 634 O O . LEU A 1 81 ? 2.170 10.657 -10.089 1.00 66.62 81 LEU A O 1
ATOM 638 N N . GLY A 1 82 ? 3.057 9.187 -11.524 1.00 65.50 82 GLY A N 1
ATOM 639 C CA . GLY A 1 82 ? 4.435 9.319 -11.056 1.00 65.50 82 GLY A CA 1
ATOM 640 C C . GLY A 1 82 ? 5.260 10.377 -11.787 1.00 65.50 82 GLY A C 1
ATOM 641 O O . GLY A 1 82 ? 6.399 10.615 -11.391 1.00 65.50 82 GLY A O 1
ATOM 642 N N . ARG A 1 83 ? 4.743 10.973 -12.873 1.00 68.25 83 ARG A N 1
ATOM 643 C CA . ARG A 1 83 ? 5.487 11.846 -13.810 1.00 68.25 83 ARG A CA 1
ATOM 644 C C . ARG A 1 83 ? 6.863 11.278 -14.190 1.00 68.25 83 ARG A C 1
ATOM 646 O O . ARG A 1 83 ? 7.874 11.975 -14.159 1.00 68.25 83 ARG A O 1
ATOM 653 N N . GLY A 1 84 ? 6.917 9.972 -14.452 1.00 64.81 84 GLY A N 1
ATOM 654 C CA . GLY A 1 84 ? 8.162 9.256 -14.763 1.00 64.81 84 GLY A CA 1
ATOM 655 C C . GLY A 1 84 ? 9.149 9.086 -13.594 1.00 64.81 84 GLY A C 1
ATOM 656 O O . GLY A 1 84 ? 10.258 8.607 -13.809 1.00 64.81 84 GLY A O 1
ATOM 657 N N . SER A 1 85 ? 8.766 9.431 -12.362 1.00 69.62 85 SER A N 1
ATOM 658 C CA . SER A 1 85 ? 9.567 9.301 -11.137 1.00 69.62 85 SER A CA 1
ATOM 659 C C . S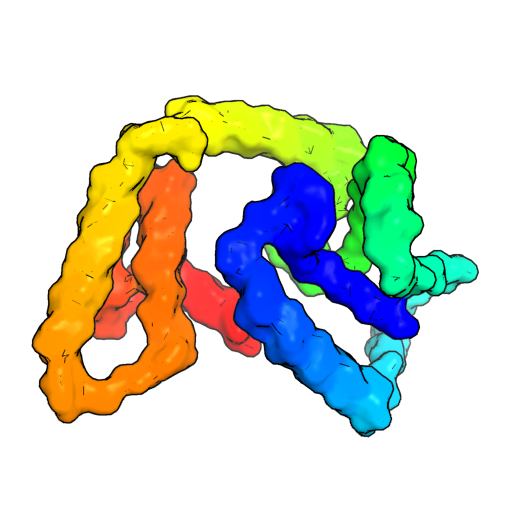ER A 1 85 ? 8.985 8.261 -10.166 1.00 69.62 85 SER A C 1
ATOM 661 O O . SER A 1 85 ? 7.850 7.807 -10.302 1.00 69.62 85 SER A O 1
ATOM 663 N N . GLY A 1 86 ? 9.769 7.861 -9.161 1.00 75.88 86 GLY A N 1
ATOM 664 C CA . GLY A 1 86 ? 9.346 7.004 -8.052 1.00 75.88 86 GLY A CA 1
ATOM 665 C C . GLY A 1 86 ? 10.018 5.630 -8.037 1.00 75.88 86 GLY A C 1
ATOM 666 O O . GLY A 1 86 ? 11.062 5.388 -8.620 1.00 75.88 86 GLY A O 1
ATOM 667 N N . ILE A 1 87 ? 9.444 4.657 -7.341 1.00 76.00 87 ILE A N 1
ATOM 668 C CA . ILE A 1 87 ? 10.051 3.314 -7.282 1.00 76.00 87 ILE A CA 1
ATOM 669 C C . ILE A 1 87 ? 9.343 2.296 -8.168 1.00 76.00 87 ILE A C 1
ATOM 671 O O . ILE A 1 87 ? 9.841 1.175 -8.275 1.00 76.00 87 ILE A O 1
ATOM 675 N N . ILE A 1 88 ? 8.224 2.673 -8.798 1.00 70.50 88 ILE A N 1
ATOM 676 C CA . ILE A 1 88 ? 7.320 1.774 -9.531 1.00 70.50 88 ILE A CA 1
ATOM 677 C C . ILE A 1 88 ? 7.572 1.786 -11.040 1.00 70.50 88 ILE A C 1
ATOM 679 O O . ILE A 1 88 ? 7.491 0.724 -11.636 1.00 70.50 88 ILE A O 1
ATOM 683 N N . ILE A 1 89 ? 7.930 2.923 -11.642 1.00 64.25 89 ILE A N 1
ATOM 684 C CA . ILE A 1 89 ? 7.980 3.109 -13.107 1.00 64.25 89 ILE A CA 1
ATOM 685 C C . ILE A 1 89 ? 9.351 3.515 -13.659 1.00 64.25 89 ILE A C 1
ATOM 687 O O . ILE A 1 89 ? 9.628 3.108 -14.784 1.00 64.25 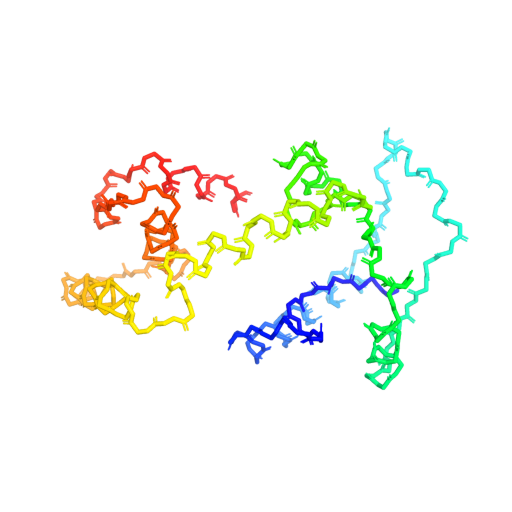89 ILE A O 1
ATOM 691 N N . PRO A 1 90 ? 10.214 4.289 -12.958 1.00 60.12 90 PRO A N 1
ATOM 692 C CA . PRO A 1 90 ? 11.305 4.957 -13.655 1.00 60.12 90 PRO A CA 1
ATOM 693 C C . PRO A 1 90 ? 12.257 3.977 -14.310 1.00 60.12 90 PRO A C 1
ATOM 695 O O . PRO A 1 90 ? 12.447 2.841 -13.859 1.00 60.12 90 PRO A O 1
ATOM 698 N N . THR A 1 91 ? 12.875 4.468 -15.371 1.00 61.25 91 THR A N 1
ATOM 699 C CA . THR A 1 91 ? 13.869 3.763 -16.156 1.00 61.25 91 THR A CA 1
ATOM 700 C C . THR A 1 91 ? 15.277 4.020 -15.619 1.00 61.25 91 THR A C 1
ATOM 702 O O . THR A 1 91 ? 15.656 5.134 -15.251 1.00 61.25 91 THR A O 1
ATOM 705 N N . CYS A 1 92 ? 16.068 2.946 -15.612 1.00 65.06 92 CYS A N 1
ATOM 706 C CA . CYS A 1 92 ? 17.519 2.947 -15.434 1.00 65.06 92 CYS A CA 1
ATOM 707 C C . CYS A 1 92 ? 18.004 3.622 -14.124 1.00 65.06 92 CYS A C 1
ATOM 709 O O . CYS A 1 92 ? 17.539 3.290 -13.032 1.00 65.06 92 CYS A O 1
ATOM 711 N N . HIS A 1 93 ? 18.958 4.549 -14.216 1.00 69.62 93 HIS A N 1
ATOM 712 C CA . HIS A 1 93 ? 19.736 5.087 -13.091 1.00 69.62 93 HIS A CA 1
ATOM 713 C C . HIS A 1 93 ? 18.926 5.845 -12.016 1.00 69.62 93 HIS A C 1
ATOM 715 O O . HIS A 1 93 ? 19.265 5.792 -10.826 1.00 69.62 93 HIS A O 1
ATOM 721 N N . ILE A 1 94 ? 17.838 6.527 -12.399 1.00 72.56 94 ILE A N 1
ATOM 722 C CA . ILE A 1 94 ? 16.965 7.246 -11.451 1.00 72.56 94 ILE A CA 1
ATOM 723 C C . ILE A 1 94 ? 16.259 6.240 -10.545 1.00 72.56 94 ILE A C 1
ATOM 725 O O . ILE A 1 94 ? 16.203 6.428 -9.328 1.00 72.56 94 ILE A O 1
ATOM 729 N N . TRP A 1 95 ? 15.781 5.133 -11.118 1.00 76.81 95 TRP A N 1
ATOM 730 C CA . TRP A 1 95 ? 15.115 4.091 -10.351 1.00 76.81 95 TRP A CA 1
ATOM 731 C C . TRP A 1 95 ? 16.045 3.431 -9.340 1.00 76.81 95 TRP A C 1
ATOM 733 O O . TRP A 1 95 ? 15.641 3.221 -8.197 1.00 76.81 95 TRP A O 1
ATOM 743 N N . GLU A 1 96 ? 17.280 3.109 -9.726 1.00 75.75 96 GLU A N 1
ATOM 744 C CA . GLU A 1 96 ? 18.248 2.515 -8.802 1.00 75.75 96 GLU A CA 1
ATOM 745 C C . GLU A 1 96 ? 18.521 3.438 -7.614 1.00 75.75 96 GLU A C 1
ATOM 747 O O . GLU A 1 96 ? 18.481 3.000 -6.460 1.00 75.75 96 GLU A O 1
ATOM 752 N N . SER A 1 97 ? 18.718 4.728 -7.892 1.00 81.12 97 SER A N 1
ATOM 753 C CA . SER A 1 97 ? 18.952 5.752 -6.874 1.00 81.12 97 SER A CA 1
ATOM 754 C C . SER A 1 97 ? 17.749 5.908 -5.941 1.00 81.12 97 SER A C 1
ATOM 756 O O . SER A 1 97 ? 17.904 5.816 -4.720 1.00 81.12 97 SER A O 1
ATOM 758 N N . GLN A 1 98 ? 16.541 6.057 -6.497 1.00 83.50 98 GLN A N 1
ATOM 759 C CA . GLN A 1 98 ? 15.300 6.213 -5.732 1.00 83.50 98 GLN A CA 1
ATOM 760 C C . GLN A 1 98 ? 14.979 4.954 -4.924 1.00 83.50 98 GLN A C 1
ATOM 762 O O . GLN A 1 98 ? 14.741 5.041 -3.724 1.00 83.50 98 GLN A O 1
ATOM 767 N N . LYS A 1 99 ? 15.092 3.759 -5.512 1.00 82.50 99 LYS A N 1
ATOM 768 C CA . LYS A 1 99 ? 14.914 2.487 -4.800 1.00 82.50 99 LYS A CA 1
ATOM 769 C C . LYS A 1 99 ? 15.924 2.325 -3.669 1.00 82.50 99 LYS A C 1
ATOM 771 O O . LYS A 1 99 ? 15.545 1.917 -2.573 1.00 82.50 99 LYS A O 1
ATOM 776 N N . ARG A 1 100 ? 17.207 2.623 -3.905 1.00 84.00 100 ARG A N 1
ATOM 777 C CA . ARG A 1 100 ? 18.251 2.506 -2.876 1.00 84.00 100 ARG A CA 1
ATOM 778 C C . ARG A 1 100 ? 18.039 3.510 -1.747 1.00 84.00 100 ARG A C 1
ATOM 780 O O . ARG A 1 100 ? 18.343 3.190 -0.599 1.00 84.00 100 ARG A O 1
ATOM 787 N N . PHE A 1 101 ? 17.572 4.716 -2.054 1.00 88.44 101 PHE A N 1
ATOM 788 C CA . PHE A 1 101 ? 17.184 5.699 -1.047 1.00 88.44 101 PHE A CA 1
ATOM 789 C C . PHE A 1 101 ? 15.976 5.208 -0.238 1.00 88.44 101 PHE A C 1
ATOM 791 O O . PHE A 1 101 ? 16.081 5.086 0.981 1.00 88.44 101 PHE A O 1
ATOM 798 N N . THR A 1 102 ? 14.883 4.827 -0.905 1.00 84.75 102 THR A N 1
ATOM 799 C CA . THR A 1 102 ? 13.653 4.362 -0.254 1.00 84.75 102 THR A CA 1
ATOM 800 C C . THR A 1 102 ? 13.905 3.143 0.624 1.00 84.75 102 THR A C 1
ATOM 802 O O . THR A 1 102 ? 13.542 3.164 1.791 1.00 84.75 102 THR A O 1
ATOM 805 N N . LEU A 1 103 ? 14.594 2.106 0.134 1.00 82.75 103 LEU A N 1
ATOM 806 C CA . LEU A 1 103 ? 14.885 0.910 0.938 1.00 82.75 103 LEU A CA 1
ATOM 807 C C . LEU A 1 103 ? 15.744 1.218 2.168 1.00 82.75 103 LEU A C 1
ATOM 809 O O . LEU A 1 103 ? 15.542 0.614 3.219 1.00 82.75 103 LEU A O 1
ATOM 813 N N . ARG A 1 104 ? 16.692 2.160 2.055 1.00 85.44 104 ARG A N 1
ATOM 814 C CA . ARG A 1 104 ? 17.455 2.626 3.218 1.00 85.44 104 ARG A CA 1
ATOM 815 C C . ARG A 1 104 ? 16.532 3.299 4.226 1.00 85.44 104 ARG A C 1
ATOM 817 O O . ARG A 1 104 ? 16.555 2.903 5.381 1.00 85.44 104 ARG A O 1
ATOM 824 N N . LYS A 1 105 ? 15.671 4.217 3.785 1.00 84.25 105 LYS A N 1
ATOM 825 C CA . LYS A 1 105 ? 14.743 4.920 4.678 1.00 84.25 105 LYS A CA 1
ATOM 826 C C . LYS A 1 105 ? 13.708 4.013 5.325 1.00 84.25 105 LYS A C 1
ATOM 828 O O . LYS A 1 105 ? 13.537 4.106 6.531 1.00 84.25 105 LYS A O 1
ATOM 833 N N . LEU A 1 106 ? 13.120 3.074 4.585 1.00 80.75 106 LEU A N 1
ATOM 834 C CA . LEU A 1 106 ? 12.215 2.066 5.152 1.00 80.75 106 LEU A CA 1
ATOM 835 C C . LEU A 1 106 ? 12.912 1.231 6.243 1.00 80.75 106 LEU A C 1
ATOM 837 O O . LEU A 1 106 ? 12.320 0.911 7.270 1.00 80.75 106 LEU A O 1
ATOM 841 N N . ARG A 1 107 ? 14.196 0.907 6.060 1.00 81.62 107 ARG A N 1
ATOM 842 C CA . ARG A 1 107 ? 14.984 0.208 7.082 1.00 81.62 107 ARG A CA 1
ATOM 843 C C . ARG A 1 107 ? 15.327 1.103 8.278 1.00 81.62 107 ARG A C 1
ATOM 845 O O . ARG A 1 107 ? 15.319 0.601 9.401 1.00 81.62 107 ARG A O 1
ATOM 852 N N . ASP A 1 108 ? 15.619 2.382 8.047 1.00 82.12 108 ASP A N 1
ATOM 853 C CA . ASP A 1 108 ? 15.902 3.363 9.104 1.00 82.12 108 ASP A CA 1
ATOM 854 C C . ASP A 1 108 ? 14.674 3.559 10.012 1.00 82.12 108 ASP A C 1
ATOM 856 O O . ASP A 1 108 ? 14.819 3.527 11.230 1.00 82.12 108 ASP A O 1
ATOM 860 N N . VAL A 1 109 ? 13.464 3.653 9.439 1.00 72.94 109 VAL A N 1
ATOM 861 C CA . VAL A 1 109 ? 12.192 3.740 10.197 1.00 72.94 109 VAL A CA 1
ATOM 862 C C . VAL A 1 109 ? 11.744 2.400 10.794 1.00 72.94 109 VAL A C 1
ATOM 864 O O . VAL A 1 109 ? 10.714 2.317 11.454 1.00 72.94 109 VAL A O 1
ATOM 867 N N . GLY A 1 110 ? 12.514 1.332 10.579 1.00 68.69 110 GLY A N 1
ATOM 868 C CA . GLY A 1 110 ? 12.286 0.054 11.237 1.00 68.69 110 GLY A CA 1
ATOM 869 C C . GLY A 1 110 ? 11.144 -0.780 10.664 1.00 68.69 110 GLY A C 1
ATOM 870 O O . GLY A 1 110 ? 10.705 -1.690 11.348 1.00 68.69 110 GLY A O 1
ATOM 871 N N . ILE A 1 111 ? 10.714 -0.571 9.411 1.00 67.62 111 ILE A N 1
ATOM 872 C CA . ILE A 1 111 ? 9.660 -1.391 8.762 1.00 67.62 111 ILE A CA 1
ATOM 873 C C . ILE A 1 111 ? 9.963 -2.895 8.726 1.00 67.62 111 ILE A C 1
ATOM 875 O O . ILE A 1 111 ? 9.076 -3.717 8.531 1.00 67.62 111 ILE A O 1
ATOM 879 N N . LEU A 1 112 ? 11.228 -3.264 8.909 1.00 56.62 112 LEU A N 1
ATOM 880 C CA . LEU A 1 112 ? 11.695 -4.649 8.970 1.00 56.62 112 LEU A CA 1
ATOM 881 C C . LEU A 1 112 ? 12.134 -5.048 10.391 1.00 56.62 112 LEU A C 1
ATOM 883 O O . LEU A 1 112 ? 12.951 -5.952 10.553 1.00 56.62 112 LEU A O 1
ATOM 887 N N . LYS A 1 113 ? 11.666 -4.324 11.411 1.00 65.81 113 LYS A N 1
ATOM 888 C CA . LYS A 1 113 ? 11.968 -4.520 12.833 1.00 65.81 113 LYS A CA 1
ATOM 889 C C . LYS A 1 113 ? 10.668 -4.486 13.640 1.00 65.81 113 LYS A C 1
ATOM 891 O O . LYS A 1 113 ? 9.691 -3.886 13.213 1.00 65.81 113 LYS A O 1
ATOM 896 N N . SER A 1 114 ? 10.695 -5.028 14.853 1.00 68.19 114 SER A N 1
ATOM 897 C CA . SER A 1 114 ? 9.544 -5.038 15.771 1.00 68.19 114 SER A CA 1
ATOM 898 C C . SER A 1 114 ? 9.080 -3.651 16.240 1.00 68.19 114 SER A C 1
ATOM 900 O O . SER A 1 114 ? 8.044 -3.521 16.883 1.00 68.19 114 SER A O 1
ATOM 902 N N . SER A 1 115 ? 9.817 -2.583 15.915 1.00 68.06 115 SER A N 1
ATOM 903 C CA . SER A 1 115 ? 9.452 -1.207 16.272 1.00 68.06 115 SER A CA 1
ATOM 904 C C . SER A 1 115 ? 8.160 -0.722 15.608 1.00 68.06 115 SER A C 1
ATOM 906 O O . SER A 1 115 ? 7.561 0.225 16.107 1.00 68.06 115 SER A O 1
ATOM 908 N N . ILE A 1 116 ? 7.732 -1.339 14.499 1.00 73.12 116 ILE A N 1
ATOM 909 C CA . ILE A 1 116 ? 6.468 -0.994 13.828 1.00 73.12 116 ILE A CA 1
ATOM 910 C C . ILE A 1 116 ? 5.258 -1.772 14.364 1.00 73.12 116 ILE A C 1
ATOM 912 O O . ILE A 1 116 ? 4.122 -1.350 14.156 1.00 73.12 116 ILE A O 1
ATOM 916 N N . ASP A 1 117 ? 5.485 -2.867 15.095 1.00 77.94 117 ASP A N 1
ATOM 917 C CA . ASP A 1 117 ? 4.414 -3.759 15.550 1.00 77.94 117 ASP A CA 1
ATOM 918 C C . ASP A 1 117 ? 3.446 -3.035 16.490 1.00 77.94 117 ASP A C 1
ATOM 920 O O . ASP A 1 117 ? 2.237 -3.232 16.406 1.00 77.94 117 ASP A O 1
ATOM 924 N N . GLY A 1 118 ? 3.963 -2.141 17.341 1.00 81.19 118 GLY A N 1
ATOM 925 C CA . GLY A 1 118 ? 3.152 -1.371 18.284 1.00 81.19 118 GLY A CA 1
ATOM 926 C C . GLY A 1 118 ? 2.065 -0.552 17.588 1.00 81.19 118 GLY A C 1
ATOM 927 O O . GLY A 1 118 ? 0.890 -0.682 17.922 1.00 81.19 118 GLY A O 1
ATOM 928 N N . PHE A 1 119 ? 2.427 0.224 16.563 1.00 81.00 119 PHE A N 1
ATOM 929 C CA . PHE A 1 119 ? 1.436 1.043 15.867 1.00 81.00 119 PHE A CA 1
ATOM 930 C C . PHE A 1 119 ? 0.516 0.212 14.963 1.00 81.00 119 PHE A C 1
ATOM 932 O O . PHE A 1 119 ? -0.649 0.564 14.808 1.00 81.00 119 PHE A O 1
ATOM 939 N N . LEU A 1 120 ? 0.997 -0.889 14.371 1.00 84.94 120 LEU A N 1
ATOM 940 C CA . LEU A 1 120 ? 0.131 -1.792 13.603 1.00 84.94 120 LEU A CA 1
ATOM 941 C C . LEU A 1 120 ? -0.930 -2.436 14.504 1.00 84.94 120 LEU A C 1
ATOM 943 O O . LEU A 1 120 ? -2.084 -2.578 14.100 1.00 84.94 120 LEU A O 1
ATOM 947 N N . MET A 1 121 ? -0.557 -2.781 15.738 1.00 86.00 121 MET A N 1
ATOM 948 C CA . MET A 1 121 ? -1.487 -3.296 16.742 1.00 86.00 121 MET A CA 1
ATOM 949 C C . MET A 1 121 ? -2.456 -2.220 17.244 1.00 86.00 121 MET A C 1
ATOM 951 O O . MET A 1 121 ? -3.632 -2.530 17.451 1.00 86.00 121 MET A O 1
ATOM 955 N N . GLU A 1 122 ? -2.016 -0.966 17.397 1.00 87.69 122 GLU A N 1
ATOM 956 C CA . GLU A 1 122 ? -2.917 0.172 17.648 1.00 87.69 122 GLU A CA 1
ATOM 957 C C . GLU A 1 122 ? -3.955 0.297 16.523 1.00 87.69 122 GLU A C 1
ATOM 959 O O . GLU A 1 122 ? -5.153 0.358 16.793 1.00 87.69 122 GLU A O 1
ATOM 964 N N . GLU A 1 123 ? -3.515 0.242 15.265 1.00 88.25 123 GLU A N 1
ATOM 965 C CA . GLU A 1 123 ? -4.384 0.361 14.093 1.00 88.25 123 GLU A CA 1
ATOM 966 C C . GLU A 1 123 ? -5.418 -0.772 14.017 1.00 88.25 123 GLU A C 1
ATOM 968 O O . GLU A 1 123 ? -6.614 -0.538 13.813 1.00 88.25 123 GLU A O 1
ATOM 973 N N . ALA A 1 124 ? -4.974 -2.009 14.256 1.00 89.00 124 ALA A N 1
ATOM 974 C CA . ALA A 1 124 ? -5.846 -3.177 14.326 1.00 89.00 124 ALA A CA 1
ATOM 975 C C . ALA A 1 124 ? -6.855 -3.066 15.480 1.00 89.00 124 ALA A C 1
ATOM 977 O O . ALA A 1 124 ? -8.026 -3.413 15.322 1.00 89.00 124 ALA A O 1
ATOM 978 N N . THR A 1 125 ? -6.429 -2.540 16.632 1.00 91.06 125 THR A N 1
ATOM 979 C CA . THR A 1 125 ? -7.305 -2.318 17.790 1.00 91.06 125 THR A CA 1
ATOM 980 C C . THR A 1 125 ? -8.377 -1.275 17.480 1.00 91.06 125 THR A C 1
ATOM 982 O O . THR A 1 125 ? -9.557 -1.508 17.756 1.00 91.06 125 THR A O 1
ATOM 985 N N . THR A 1 126 ? -8.002 -0.161 16.847 1.00 90.56 126 THR A N 1
ATOM 986 C CA . THR A 1 126 ? -8.940 0.864 16.367 1.00 90.56 126 THR A CA 1
ATOM 987 C C . THR A 1 126 ? -9.957 0.263 15.402 1.00 90.56 126 THR A C 1
ATOM 989 O O . THR A 1 126 ? -11.159 0.486 15.550 1.00 90.56 126 THR A O 1
ATOM 992 N N . MET A 1 127 ? -9.510 -0.593 14.480 1.00 89.44 127 MET A N 1
ATOM 993 C CA . MET A 1 127 ? -10.398 -1.275 13.543 1.00 89.44 127 MET A CA 1
ATOM 994 C C . MET A 1 127 ? -11.377 -2.240 14.226 1.00 89.44 127 MET A C 1
ATOM 996 O O . MET A 1 127 ? -12.565 -2.257 13.903 1.00 89.44 127 MET A O 1
ATOM 1000 N N . ILE A 1 128 ? -10.919 -3.011 15.214 1.00 91.00 128 ILE A N 1
ATOM 1001 C CA . ILE A 1 128 ? -11.794 -3.881 16.014 1.00 91.00 128 ILE A CA 1
ATOM 1002 C C . ILE A 1 128 ? -12.848 -3.050 16.758 1.00 91.00 128 ILE A C 1
ATOM 1004 O O . ILE A 1 128 ? -14.019 -3.434 16.805 1.00 91.00 128 ILE A O 1
ATOM 1008 N N . ASN A 1 129 ? -12.461 -1.909 17.330 1.00 91.25 129 ASN A N 1
ATOM 1009 C CA . ASN A 1 129 ? -13.388 -1.019 18.029 1.00 91.25 129 ASN A CA 1
ATOM 1010 C C . ASN A 1 129 ? -14.419 -0.403 17.077 1.00 91.25 129 ASN A C 1
ATOM 1012 O O . ASN A 1 129 ? -15.605 -0.375 17.411 1.00 91.25 129 ASN A O 1
ATOM 1016 N N . PHE A 1 130 ? -14.002 -0.006 15.873 1.00 89.12 130 PHE A N 1
ATOM 1017 C CA . PHE A 1 130 ? -14.910 0.430 14.815 1.00 89.12 130 PHE A CA 1
ATOM 1018 C C . PHE A 1 130 ? -15.955 -0.649 14.490 1.00 89.12 130 PHE A C 1
ATOM 1020 O O . PHE A 1 130 ? -17.150 -0.353 14.436 1.00 89.12 130 PHE A O 1
ATOM 1027 N N . PHE A 1 131 ? -15.552 -1.918 14.355 1.00 88.38 131 PHE A N 1
ATOM 1028 C CA . PHE A 1 131 ? -16.506 -3.009 14.127 1.00 88.38 131 PHE A CA 1
ATOM 1029 C C . PHE A 1 131 ? -17.473 -3.205 15.294 1.00 88.38 131 PHE A C 1
ATOM 1031 O O . PHE A 1 131 ? -18.674 -3.346 15.069 1.00 88.38 131 PHE A O 1
ATOM 1038 N N . LYS A 1 132 ? -16.984 -3.156 16.539 1.00 88.94 132 LYS A N 1
ATOM 1039 C CA . LYS A 1 132 ? -17.831 -3.275 17.738 1.00 88.94 132 LYS A CA 1
ATOM 1040 C C . LYS A 1 132 ? -18.911 -2.190 17.800 1.00 88.94 132 LYS A C 1
ATOM 1042 O O . LYS A 1 132 ? -20.040 -2.483 18.175 1.00 88.94 132 LYS A O 1
ATOM 1047 N N . GLN A 1 133 ? -18.592 -0.959 17.401 1.00 89.06 133 GLN A N 1
ATOM 1048 C CA . GLN A 1 133 ? -19.542 0.164 17.382 1.00 89.06 133 GLN A CA 1
ATOM 1049 C C . GLN A 1 133 ? -20.584 0.079 16.252 1.00 89.06 133 GLN A C 1
ATOM 1051 O O . GLN A 1 133 ? -21.611 0.765 16.290 1.00 89.06 133 GLN A O 1
ATOM 1056 N N . ASN A 1 134 ? -20.331 -0.761 15.248 1.00 85.44 134 ASN A N 1
ATOM 1057 C CA . ASN A 1 134 ? -21.185 -0.929 14.076 1.00 85.44 134 ASN A CA 1
ATOM 1058 C C . ASN A 1 134 ? -21.903 -2.288 14.034 1.00 85.44 134 ASN A C 1
ATOM 1060 O O . ASN A 1 134 ? -22.516 -2.628 13.023 1.00 85.44 134 ASN A O 1
ATOM 1064 N N . VAL A 1 135 ? -21.889 -3.052 15.131 1.00 89.00 135 VAL A N 1
ATOM 1065 C CA . VAL A 1 135 ? -22.674 -4.290 15.248 1.00 89.00 135 VAL A CA 1
ATOM 1066 C C . VAL A 1 135 ? -24.156 -3.993 15.000 1.00 89.00 135 VAL A C 1
ATOM 1068 O O . VAL A 1 135 ? -24.726 -3.066 15.573 1.00 89.00 135 VAL A O 1
ATOM 1071 N N . GLY A 1 136 ? -24.777 -4.784 14.123 1.00 83.31 136 GLY A N 1
ATOM 1072 C CA . GLY A 1 136 ? -26.183 -4.627 13.740 1.00 83.31 136 GLY A CA 1
ATOM 1073 C C . GLY A 1 136 ? -26.450 -3.547 12.686 1.00 83.31 136 GLY A C 1
ATOM 1074 O O . GLY A 1 136 ? -27.598 -3.392 12.278 1.00 83.31 136 GLY A O 1
ATOM 1075 N N . LYS A 1 137 ? -25.423 -2.826 12.210 1.00 87.69 137 LYS A N 1
ATOM 1076 C CA . LYS A 1 137 ? -25.533 -1.855 11.111 1.00 87.69 137 LYS A CA 1
ATOM 1077 C C . LYS A 1 137 ? -24.915 -2.426 9.827 1.00 87.69 137 LYS A C 1
ATOM 1079 O O . LYS A 1 137 ? -23.890 -3.106 9.903 1.00 87.69 137 LYS A O 1
ATOM 1084 N N . PRO A 1 138 ? -25.492 -2.161 8.643 1.00 83.81 138 PRO A N 1
ATOM 1085 C CA . PRO A 1 138 ? -24.865 -2.537 7.382 1.00 83.81 138 PRO A CA 1
ATOM 1086 C C . PRO A 1 138 ? -23.571 -1.738 7.170 1.00 83.81 138 PRO A C 1
ATOM 1088 O O . PRO A 1 138 ? -23.557 -0.516 7.311 1.00 83.81 138 PRO A O 1
ATOM 1091 N N . LEU A 1 139 ? -22.491 -2.434 6.812 1.00 82.06 139 LEU A N 1
ATOM 1092 C CA . LEU A 1 139 ? -21.201 -1.844 6.456 1.00 82.06 139 LEU A CA 1
ATOM 1093 C C . LEU A 1 139 ? -20.877 -2.160 4.996 1.00 82.06 139 LEU A C 1
ATOM 1095 O O . LEU A 1 139 ? -21.071 -3.287 4.541 1.00 82.06 139 LEU A O 1
ATOM 1099 N N . SER A 1 140 ? -20.353 -1.173 4.269 1.00 79.25 140 SER A N 1
ATOM 1100 C CA . SER A 1 140 ? -19.826 -1.402 2.924 1.00 79.25 140 SER A CA 1
ATOM 1101 C C . SER A 1 140 ? -18.504 -2.165 3.006 1.00 79.25 140 SER A C 1
ATOM 1103 O O . SER A 1 140 ? -17.605 -1.773 3.749 1.00 79.25 140 SER A O 1
ATOM 1105 N N . GLY A 1 141 ? -18.371 -3.245 2.233 1.00 75.56 141 GLY A N 1
ATOM 1106 C CA . GLY A 1 141 ? -17.098 -3.957 2.080 1.00 75.56 141 GLY A CA 1
ATOM 1107 C C . GLY A 1 141 ? -16.104 -3.213 1.183 1.00 75.56 141 GLY A C 1
ATOM 1108 O O . GLY A 1 141 ? -14.893 -3.402 1.306 1.00 75.56 141 GLY A O 1
ATOM 1109 N N . THR A 1 142 ? -16.598 -2.340 0.302 1.00 76.81 142 THR A N 1
ATOM 1110 C CA . THR A 1 142 ? -15.763 -1.550 -0.605 1.00 76.81 142 THR A CA 1
ATOM 1111 C C . THR A 1 142 ? -14.957 -0.536 0.197 1.00 76.81 142 THR A C 1
ATOM 1113 O O . THR A 1 142 ? -15.519 0.327 0.865 1.00 76.81 142 THR A O 1
ATOM 1116 N N . GLY A 1 143 ? -13.630 -0.658 0.147 1.00 72.38 143 GLY A N 1
ATOM 1117 C CA . GLY A 1 143 ? -12.712 0.254 0.827 1.00 72.38 143 GLY A CA 1
ATOM 1118 C C . GLY A 1 143 ? -12.704 0.164 2.355 1.00 72.38 143 GLY A C 1
ATOM 1119 O O . GLY A 1 143 ? -12.103 1.016 3.005 1.00 72.38 143 GLY A O 1
ATOM 1120 N N . LEU A 1 144 ? -13.309 -0.877 2.939 1.00 81.12 144 LEU A N 1
ATOM 1121 C CA . LEU A 1 144 ? -13.402 -1.069 4.392 1.00 81.12 144 LEU A CA 1
ATOM 1122 C C . LEU A 1 144 ? -12.037 -1.023 5.100 1.00 81.12 144 LEU A C 1
ATOM 1124 O O . LEU A 1 144 ? -11.919 -0.510 6.209 1.00 81.12 144 LEU A O 1
ATOM 1128 N N . PHE A 1 145 ? -11.000 -1.543 4.444 1.00 84.69 145 PHE A N 1
ATOM 1129 C CA . PHE A 1 145 ? -9.636 -1.592 4.973 1.00 84.69 145 PHE A CA 1
ATOM 1130 C C . PHE A 1 145 ? -8.773 -0.396 4.544 1.00 84.69 145 PHE A C 1
ATOM 1132 O O . PHE A 1 145 ? -7.644 -0.266 5.011 1.00 84.69 145 PHE A O 1
ATOM 1139 N N . ASN A 1 146 ? -9.277 0.490 3.678 1.00 85.81 146 ASN A N 1
ATOM 1140 C CA . ASN A 1 146 ? -8.477 1.584 3.124 1.00 85.81 146 ASN A CA 1
ATOM 1141 C C . ASN A 1 146 ? -8.048 2.570 4.209 1.00 85.81 146 ASN A C 1
ATOM 1143 O O . ASN A 1 146 ? -6.884 2.945 4.240 1.00 85.81 146 ASN A O 1
ATOM 1147 N N . GLY A 1 147 ? -8.962 2.940 5.113 1.00 87.75 147 GLY A N 1
ATOM 1148 C CA . GLY A 1 147 ? -8.675 3.812 6.257 1.00 87.75 147 GLY A CA 1
ATOM 1149 C C . GLY A 1 147 ? -7.441 3.362 7.046 1.00 87.75 147 GLY A C 1
ATOM 1150 O O . GLY A 1 147 ? -6.433 4.072 7.029 1.00 87.75 147 GLY A O 1
ATOM 1151 N N . PRO A 1 148 ? -7.470 2.163 7.656 1.00 88.56 148 PRO A N 1
ATOM 1152 C CA . PRO A 1 148 ? -6.358 1.689 8.467 1.00 88.56 148 PRO A CA 1
ATOM 1153 C C . PRO A 1 148 ? -5.074 1.437 7.668 1.00 88.56 148 PRO A C 1
ATOM 1155 O O . PRO A 1 148 ? -3.980 1.738 8.142 1.00 88.56 148 PRO A O 1
ATOM 1158 N N . ILE A 1 149 ? -5.173 0.945 6.426 1.00 87.50 149 ILE A N 1
ATOM 1159 C CA . ILE A 1 149 ? -3.994 0.724 5.572 1.00 87.50 149 ILE A CA 1
ATOM 1160 C C . ILE A 1 149 ? -3.322 2.053 5.208 1.00 87.50 149 ILE A C 1
ATOM 1162 O O . ILE A 1 149 ? -2.103 2.190 5.337 1.00 87.50 149 ILE A O 1
ATOM 1166 N N . VAL A 1 150 ? -4.097 3.039 4.752 1.00 88.88 150 VAL A N 1
ATOM 1167 C CA . VAL A 1 150 ? -3.566 4.351 4.366 1.00 88.88 150 VAL A CA 1
ATOM 1168 C C . VAL A 1 150 ? -3.022 5.081 5.587 1.00 88.88 150 VAL A C 1
ATOM 1170 O O . VAL A 1 150 ? -1.956 5.679 5.488 1.00 88.88 150 VAL A O 1
ATOM 1173 N N . ASN A 1 151 ? -3.681 4.988 6.744 1.00 89.12 151 ASN A N 1
ATOM 1174 C CA . ASN A 1 151 ? -3.198 5.604 7.976 1.00 89.12 151 ASN A CA 1
ATOM 1175 C C . ASN A 1 151 ? -1.882 4.975 8.465 1.00 89.12 151 ASN A C 1
ATOM 1177 O O . ASN A 1 151 ? -0.943 5.699 8.793 1.00 89.12 151 ASN A O 1
ATOM 1181 N N . ALA A 1 152 ? -1.754 3.644 8.417 1.00 86.62 152 ALA A N 1
ATOM 1182 C CA . ALA A 1 152 ? -0.501 2.952 8.725 1.00 86.62 152 ALA A CA 1
ATOM 1183 C C . ALA A 1 152 ? 0.650 3.406 7.806 1.00 86.62 152 ALA A C 1
ATOM 1185 O O . ALA A 1 152 ? 1.750 3.706 8.274 1.00 86.62 152 ALA A O 1
ATOM 1186 N N . LEU A 1 153 ? 0.393 3.511 6.496 1.00 84.94 153 LEU A N 1
ATOM 1187 C CA . LEU A 1 153 ? 1.367 4.019 5.523 1.00 84.94 153 LEU A CA 1
ATOM 1188 C C . LEU A 1 153 ? 1.686 5.505 5.737 1.00 84.94 153 LEU A C 1
ATOM 1190 O O . LEU A 1 153 ? 2.844 5.905 5.618 1.00 84.94 153 LEU A O 1
ATOM 1194 N N . TRP A 1 154 ? 0.689 6.321 6.075 1.00 87.88 154 TRP A N 1
ATOM 1195 C CA . TRP A 1 154 ? 0.879 7.736 6.377 1.00 87.88 154 TRP A CA 1
ATOM 1196 C C . TRP A 1 154 ? 1.769 7.919 7.601 1.00 87.88 154 TRP A C 1
ATOM 1198 O O . TRP A 1 154 ? 2.721 8.689 7.550 1.00 87.88 154 TRP A O 1
ATOM 1208 N N . ARG A 1 155 ? 1.558 7.129 8.655 1.00 85.62 155 ARG A N 1
ATOM 1209 C CA . ARG A 1 155 ? 2.390 7.161 9.862 1.00 85.62 155 ARG A CA 1
ATOM 1210 C C . ARG A 1 155 ? 3.851 6.818 9.571 1.00 85.62 155 ARG A C 1
ATOM 1212 O O . ARG A 1 155 ? 4.748 7.427 10.141 1.00 85.62 155 ARG A O 1
ATOM 1219 N N . ILE A 1 156 ? 4.103 5.903 8.636 1.00 82.25 156 ILE A N 1
ATOM 1220 C CA . ILE A 1 156 ? 5.457 5.574 8.159 1.00 82.25 156 ILE A CA 1
ATOM 1221 C C . ILE A 1 156 ? 6.105 6.752 7.419 1.00 82.25 156 ILE A C 1
ATOM 1223 O O . ILE A 1 156 ? 7.299 7.002 7.582 1.00 82.25 156 ILE A O 1
ATOM 1227 N N . VAL A 1 157 ? 5.353 7.412 6.536 1.00 83.44 157 VAL A N 1
ATOM 1228 C CA . VAL A 1 157 ? 5.902 8.391 5.585 1.00 83.44 157 VAL A CA 1
ATOM 1229 C C . VAL A 1 157 ? 5.959 9.799 6.177 1.00 83.44 157 VAL A C 1
ATOM 1231 O O . VAL A 1 157 ? 6.957 10.491 5.994 1.00 83.44 157 VAL A O 1
ATOM 1234 N N . ALA A 1 158 ? 4.903 10.210 6.875 1.00 86.56 158 ALA A N 1
ATOM 1235 C CA . ALA A 1 158 ? 4.728 11.537 7.453 1.00 86.56 158 ALA A CA 1
ATOM 1236 C C . ALA A 1 158 ? 5.043 11.586 8.957 1.00 86.56 158 ALA A C 1
ATOM 1238 O O . ALA A 1 158 ? 5.295 12.663 9.484 1.00 86.56 158 ALA A O 1
ATOM 1239 N N . GLY A 1 159 ? 5.048 10.445 9.658 1.00 85.69 159 GLY A N 1
ATOM 1240 C CA . GLY A 1 159 ? 5.220 10.414 11.117 1.00 85.69 159 GLY A CA 1
ATOM 1241 C C . GLY A 1 159 ? 3.974 10.841 11.899 1.00 85.69 159 GLY A C 1
ATOM 1242 O O . GLY A 1 159 ? 4.027 10.942 13.121 1.00 8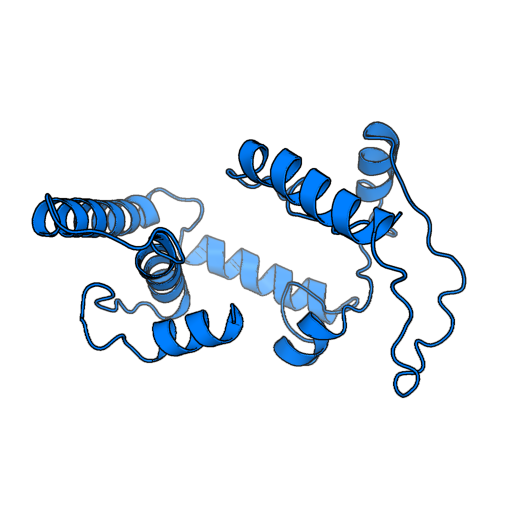5.69 159 GLY A O 1
ATOM 1243 N N . GLU A 1 160 ? 2.856 11.069 11.210 1.00 85.94 160 GLU A N 1
ATOM 1244 C CA . GLU A 1 160 ? 1.603 11.571 11.775 1.00 85.94 160 GLU A CA 1
ATOM 1245 C C . GLU A 1 160 ? 0.498 10.515 11.711 1.00 85.94 160 GLU A C 1
ATOM 1247 O O . GLU A 1 160 ? 0.514 9.615 10.870 1.00 85.94 160 GLU A O 1
ATOM 1252 N N . THR A 1 161 ? -0.490 10.641 12.592 1.00 87.06 161 THR A N 1
ATOM 1253 C CA . THR A 1 161 ? -1.682 9.786 12.622 1.00 87.06 161 THR A CA 1
ATOM 1254 C C . THR A 1 161 ? -2.913 10.590 12.253 1.00 87.06 161 THR A C 1
ATOM 1256 O O . THR A 1 161 ? -3.093 11.697 12.755 1.00 87.06 161 THR A O 1
ATOM 1259 N N . ASN A 1 162 ? -3.795 10.004 11.453 1.00 89.44 162 ASN A N 1
ATOM 1260 C CA . ASN A 1 162 ? -5.121 10.541 11.201 1.00 89.44 162 ASN A CA 1
ATOM 1261 C C . ASN A 1 162 ? -6.189 9.646 11.829 1.00 89.44 162 ASN A C 1
ATOM 1263 O O . ASN A 1 162 ? -6.032 8.426 11.898 1.00 89.44 162 ASN A O 1
ATOM 1267 N N . ASP A 1 163 ? -7.305 10.251 12.224 1.00 90.00 163 ASP A N 1
ATOM 1268 C CA . ASP A 1 163 ? -8.496 9.498 12.592 1.00 90.00 163 ASP A CA 1
ATOM 1269 C C . ASP A 1 163 ? -9.318 9.192 11.334 1.00 90.00 163 ASP A C 1
ATOM 1271 O O . ASP A 1 163 ? -9.992 10.051 10.764 1.00 90.00 163 ASP A O 1
ATOM 1275 N N . TRP A 1 164 ? -9.225 7.949 10.872 1.00 89.44 164 TRP A N 1
ATOM 1276 C CA . TRP A 1 164 ? -9.958 7.455 9.709 1.00 89.44 164 TRP A CA 1
ATOM 1277 C C . TRP A 1 164 ? -11.379 6.980 10.044 1.00 89.44 164 TRP A C 1
ATOM 1279 O O . TRP A 1 164 ? -12.113 6.601 9.131 1.00 89.44 164 TRP A O 1
ATOM 1289 N N . THR A 1 165 ? -11.771 6.988 11.323 1.00 86.44 165 THR A N 1
ATOM 1290 C CA . THR A 1 165 ? -13.116 6.592 11.773 1.00 86.44 165 THR A CA 1
ATOM 1291 C C . THR A 1 165 ? -14.124 7.742 11.719 1.00 86.44 165 THR A C 1
ATOM 1293 O O . THR A 1 165 ? -15.331 7.508 11.817 1.00 86.44 165 THR A O 1
ATOM 1296 N N . LEU A 1 166 ? -13.645 8.975 11.524 1.00 85.56 166 LEU A N 1
ATOM 1297 C CA . LEU A 1 166 ? -14.475 10.166 11.379 1.00 85.56 166 LEU A CA 1
ATOM 1298 C C . LEU A 1 166 ? -15.399 10.076 10.158 1.00 85.56 166 LEU A C 1
ATOM 1300 O O . LEU A 1 166 ? -15.029 9.564 9.100 1.00 85.56 166 LEU A O 1
ATOM 1304 N N . LEU A 1 167 ? -16.600 10.645 10.305 1.00 78.81 167 LEU A N 1
ATOM 1305 C CA . LEU A 1 167 ? -17.554 10.775 9.202 1.00 78.81 167 LEU A CA 1
ATOM 1306 C C . LEU A 1 167 ? -17.004 11.700 8.104 1.00 78.81 167 LEU A C 1
ATOM 1308 O O . LEU A 1 167 ? -17.139 11.399 6.920 1.00 78.81 167 LEU A O 1
ATOM 1312 N N . ASP A 1 168 ? -16.360 12.801 8.504 1.00 85.00 168 ASP A N 1
ATOM 1313 C CA . ASP A 1 168 ? -15.592 13.653 7.599 1.00 85.00 168 ASP A CA 1
ATOM 1314 C C . ASP A 1 168 ? -14.146 13.163 7.540 1.00 85.00 168 ASP A C 1
ATOM 1316 O O . ASP A 1 168 ? -13.370 13.329 8.484 1.00 85.00 168 ASP A O 1
ATOM 1320 N N . LYS A 1 169 ? -13.797 12.505 6.434 1.00 83.81 169 LYS A N 1
ATOM 1321 C CA . LYS A 1 169 ? -12.482 11.888 6.294 1.00 83.81 169 LYS A CA 1
ATOM 1322 C C . LYS A 1 169 ? -11.384 12.947 6.116 1.00 83.81 169 LYS A C 1
ATOM 1324 O O . LYS A 1 169 ? -11.582 13.922 5.386 1.00 83.81 169 LYS A O 1
ATOM 1329 N N . PRO A 1 170 ? -10.191 12.735 6.695 1.00 84.44 170 PRO A N 1
ATOM 1330 C CA . PRO A 1 170 ? -9.018 13.560 6.421 1.00 84.44 170 PRO A CA 1
ATOM 1331 C C . PRO A 1 170 ? -8.687 13.575 4.920 1.00 84.44 170 PRO A C 1
ATOM 1333 O O . PRO A 1 170 ? -8.902 12.589 4.205 1.00 84.44 170 PRO A O 1
ATOM 1336 N N . GLU A 1 171 ? -8.119 14.685 4.440 1.00 85.69 171 GLU A N 1
ATOM 1337 C CA . GLU A 1 171 ? -7.845 14.909 3.010 1.00 85.69 171 GLU A CA 1
ATOM 1338 C C . GLU A 1 171 ? -6.995 13.809 2.365 1.00 85.69 171 GLU A C 1
ATOM 1340 O O . GLU A 1 171 ? -7.182 13.493 1.189 1.00 85.69 171 GLU A O 1
ATOM 1345 N N . ILE A 1 17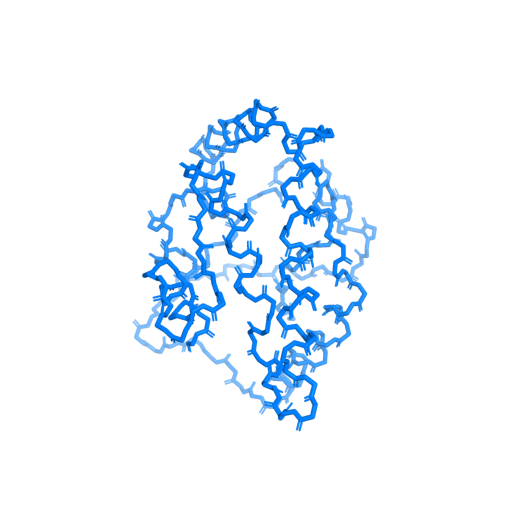2 ? -6.103 13.172 3.126 1.00 85.75 172 ILE A N 1
ATOM 1346 C CA . ILE A 1 172 ? -5.295 12.057 2.624 1.00 85.75 172 ILE A CA 1
ATOM 1347 C C . ILE A 1 172 ? -6.147 10.843 2.236 1.00 85.75 172 ILE A C 1
ATOM 1349 O O . ILE A 1 172 ? -5.899 10.229 1.200 1.00 85.75 172 ILE A O 1
ATOM 1353 N N . LEU A 1 173 ? -7.188 10.524 3.010 1.00 83.31 173 LEU A N 1
ATOM 1354 C CA . LEU A 1 173 ? -8.096 9.417 2.701 1.00 83.31 173 LEU A CA 1
ATOM 1355 C C . LEU A 1 173 ? -9.007 9.772 1.535 1.00 83.31 173 LEU A C 1
ATOM 1357 O O . LEU A 1 173 ? -9.146 8.970 0.619 1.00 83.31 173 LEU A O 1
ATOM 1361 N N . LYS A 1 174 ? -9.530 11.004 1.511 1.00 85.06 174 LYS A N 1
ATOM 1362 C CA . LYS A 1 174 ? -10.301 11.519 0.369 1.00 85.06 174 LYS A CA 1
ATOM 1363 C C . LYS A 1 174 ? -9.481 11.497 -0.922 1.00 85.06 174 LYS A C 1
ATOM 1365 O O . LYS A 1 174 ? -10.021 11.290 -2.003 1.00 85.06 174 LYS A O 1
ATOM 1370 N N . SER A 1 175 ? -8.180 11.764 -0.831 1.00 82.44 175 SER A N 1
ATOM 1371 C CA . SER A 1 175 ? -7.265 11.719 -1.976 1.00 82.44 175 SER A CA 1
ATOM 1372 C C . SER A 1 175 ? -6.958 10.282 -2.399 1.00 82.44 175 SER A C 1
ATOM 1374 O O . SER A 1 175 ? -6.905 10.004 -3.591 1.00 82.44 175 SER A O 1
ATOM 1376 N N . ALA A 1 176 ? -6.791 9.362 -1.444 1.00 77.69 176 ALA A N 1
ATOM 1377 C CA . ALA A 1 176 ? -6.585 7.944 -1.730 1.00 77.69 176 ALA A CA 1
ATOM 1378 C C . ALA A 1 176 ? -7.818 7.298 -2.384 1.00 77.69 176 ALA A C 1
ATOM 1380 O O . ALA A 1 176 ? -7.671 6.510 -3.311 1.00 77.69 176 ALA A O 1
ATOM 1381 N N . GLU A 1 177 ? -9.023 7.656 -1.942 1.00 75.88 177 GLU A N 1
ATOM 1382 C CA . GLU A 1 177 ? -10.283 7.177 -2.523 1.00 75.88 177 GLU A CA 1
ATOM 1383 C C . GLU A 1 177 ? -10.452 7.644 -3.970 1.00 75.88 177 GLU A C 1
ATOM 1385 O O . GLU A 1 177 ? -10.698 6.817 -4.841 1.00 75.88 177 GLU A O 1
ATOM 1390 N N . ARG A 1 178 ? -10.159 8.920 -4.254 1.00 76.62 178 ARG A N 1
ATOM 1391 C CA . ARG A 1 178 ? -10.154 9.478 -5.620 1.00 76.62 178 ARG A CA 1
ATOM 1392 C C . ARG A 1 178 ? -9.166 8.808 -6.581 1.00 76.62 178 ARG A C 1
ATOM 1394 O O . ARG A 1 178 ? -9.304 8.963 -7.784 1.00 76.62 178 ARG A O 1
ATOM 1401 N N . LEU A 1 179 ? -8.139 8.124 -6.074 1.00 65.56 179 LEU A N 1
ATOM 1402 C CA . LEU A 1 179 ? -7.180 7.379 -6.900 1.00 65.56 179 LEU A CA 1
ATOM 1403 C C . LEU A 1 179 ? -7.660 5.960 -7.242 1.00 65.56 179 LEU A C 1
ATOM 1405 O O . LEU A 1 179 ? -7.037 5.300 -8.074 1.00 65.56 179 LEU A O 1
ATOM 1409 N N . MET A 1 180 ? -8.700 5.471 -6.563 1.00 54.09 180 MET A N 1
ATOM 1410 C CA . MET A 1 180 ? -9.269 4.131 -6.741 1.00 54.09 180 MET A CA 1
ATOM 1411 C C . MET A 1 180 ? -10.630 4.137 -7.456 1.00 54.09 180 MET A C 1
ATOM 1413 O O . MET A 1 180 ? -11.142 3.057 -7.753 1.00 54.09 180 MET A O 1
ATOM 1417 N N . GLU A 1 181 ? -11.186 5.322 -7.723 1.00 53.59 181 GLU A N 1
ATOM 1418 C CA . GLU A 1 181 ? -12.369 5.582 -8.561 1.00 53.59 181 GLU A CA 1
ATOM 1419 C C . GLU A 1 181 ? -11.963 5.914 -10.004 1.00 53.59 181 GLU A C 1
ATOM 1421 O O . GLU A 1 181 ? -12.666 5.441 -10.926 1.00 53.59 181 GLU A O 1
#

Organism: Orchesella cincta (NCBI:txid48709)

Secondary structure (DSSP, 8-state):
------S-SSS---TTHHHHHHHHHHHHHHHHHH---PPPTTS-------------HHHHHHHHHSGGG---PPPHHHHHHHTT-SSSS--HHHHHHHHHHHHHHHHHTTTTSGGGHHHHHHHHHHHHHHHHHTTTS----TTTTHHHHHHHHHHHHHS----TTSSS--HHHHHHHHTT-